Protein AF-A0A4Y2US93-F1 (afdb_monomer_lite)

InterPro domains:
  IPR011263 DNA-directed RNA polymerase, RpoA/D/Rpb3-type [PF01193] (70-112)
  IPR036603 RNA polymerase, RBP11-like subunit [SSF55257] (53-115)
  IPR036643 DNA-directed RNA polymerase, insert domain superfamily [G3DSA:2.170.120.12] (94-136)
  IPR050518 Archaeal Rpo3/Eukaryotic RPB3 RNA Polymerase Subunit [PTHR11800] (19-131)

Structure (mmCIF, N/CA/C/O backbone):
data_AF-A0A4Y2US93-F1
#
_entry.id   AF-A0A4Y2US93-F1
#
loop_
_atom_site.group_PDB
_atom_site.id
_atom_site.type_symbol
_atom_site.label_atom_id
_atom_site.label_alt_id
_atom_site.label_comp_id
_atom_site.label_asym_id
_atom_site.label_entity_id
_atom_site.label_seq_id
_atom_site.pdbx_PDB_ins_code
_atom_site.Cartn_x
_atom_site.Cartn_y
_atom_site.Cartn_z
_atom_site.occupancy
_atom_site.B_iso_or_equiv
_atom_site.auth_seq_id
_atom_site.auth_comp_id
_atom_site.auth_asym_id
_atom_site.auth_atom_id
_atom_site.pdbx_PDB_model_num
ATOM 1 N N . MET A 1 1 ? -66.940 -30.775 -19.674 1.00 35.47 1 MET A N 1
ATOM 2 C CA . MET A 1 1 ? -66.441 -31.544 -20.831 1.00 35.47 1 MET A CA 1
ATOM 3 C C . MET A 1 1 ? -65.816 -30.546 -21.799 1.00 35.47 1 MET A C 1
ATOM 5 O O . MET A 1 1 ? -66.506 -29.620 -22.179 1.00 35.47 1 MET A O 1
ATOM 9 N N . HIS A 1 2 ? -64.525 -30.719 -22.092 1.00 33.06 2 HIS A N 1
ATOM 10 C CA . HIS A 1 2 ? -63.789 -30.225 -23.272 1.00 33.06 2 HIS A CA 1
ATOM 11 C C . HIS A 1 2 ? -63.675 -28.709 -23.599 1.00 33.06 2 HIS A C 1
ATOM 13 O O . HIS A 1 2 ? -64.594 -28.082 -24.104 1.00 33.06 2 HIS A O 1
ATOM 19 N N . VAL A 1 3 ? -62.472 -28.183 -23.312 1.00 42.59 3 VAL A N 1
ATOM 20 C CA . VAL A 1 3 ? -61.501 -27.411 -24.137 1.00 42.59 3 VAL A CA 1
ATOM 21 C C . VAL A 1 3 ? -61.939 -26.942 -25.548 1.00 42.59 3 VAL A C 1
ATOM 23 O O . VAL A 1 3 ? -62.366 -27.774 -26.341 1.00 42.59 3 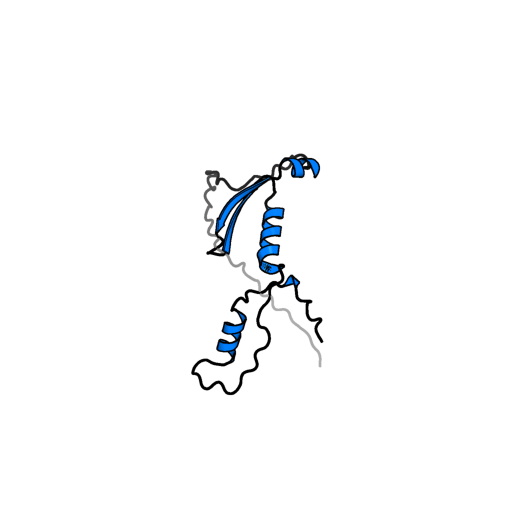VAL A O 1
ATOM 26 N N . GLN A 1 4 ? -61.699 -25.666 -25.909 1.00 34.44 4 GLN A N 1
ATOM 27 C CA . GLN A 1 4 ? -60.649 -25.216 -26.866 1.00 34.44 4 GLN A CA 1
ATOM 28 C C . GLN A 1 4 ? -60.758 -23.742 -27.293 1.00 34.44 4 GLN A C 1
ATOM 30 O O . GLN A 1 4 ? -61.833 -23.160 -27.411 1.00 34.44 4 GLN A O 1
ATOM 35 N N . ASP A 1 5 ? -59.568 -23.176 -27.484 1.00 46.91 5 ASP A N 1
ATOM 36 C CA . ASP A 1 5 ? -59.206 -21.787 -27.731 1.00 46.91 5 ASP A CA 1
ATOM 37 C C . ASP A 1 5 ? -59.745 -21.209 -29.048 1.00 46.91 5 ASP A C 1
ATOM 39 O O . ASP A 1 5 ? -59.658 -21.831 -30.105 1.00 46.91 5 ASP A O 1
ATOM 43 N N . SER A 1 6 ? -60.192 -19.949 -29.015 1.00 40.44 6 SER A N 1
ATOM 44 C CA . SER A 1 6 ? -60.440 -19.156 -30.223 1.00 40.44 6 SER A CA 1
ATOM 45 C C . SER A 1 6 ? -59.702 -17.817 -30.162 1.00 40.44 6 SER A C 1
ATOM 47 O O . SER A 1 6 ? -60.104 -16.865 -29.491 1.00 40.44 6 SER A O 1
ATOM 49 N N . ASN A 1 7 ? -58.601 -17.801 -30.903 1.00 46.84 7 ASN A N 1
ATOM 50 C CA . ASN A 1 7 ? -57.769 -16.690 -31.342 1.00 46.84 7 ASN A CA 1
ATOM 51 C C . ASN A 1 7 ? -58.570 -15.414 -31.698 1.00 46.84 7 ASN A C 1
ATOM 53 O O . ASN A 1 7 ? -59.392 -15.426 -32.615 1.00 46.84 7 ASN A O 1
ATOM 57 N N . LYS A 1 8 ? -58.297 -14.291 -31.014 1.00 50.56 8 LYS A N 1
ATOM 58 C CA . LYS A 1 8 ? -58.805 -12.958 -31.383 1.00 50.56 8 LYS A CA 1
ATOM 59 C C . LYS A 1 8 ? -57.639 -12.054 -31.777 1.00 50.56 8 LYS A C 1
ATOM 61 O O . LYS A 1 8 ? -56.966 -11.478 -30.924 1.00 50.56 8 LYS A O 1
ATOM 66 N N . ASN A 1 9 ? -57.455 -11.935 -33.092 1.00 46.06 9 ASN A N 1
ATOM 67 C CA . ASN A 1 9 ? -56.608 -10.966 -33.783 1.00 46.06 9 ASN A CA 1
ATOM 68 C C . ASN A 1 9 ? -56.605 -9.596 -33.087 1.00 46.06 9 ASN A C 1
ATOM 70 O O . ASN A 1 9 ? -57.616 -8.891 -33.068 1.00 46.06 9 ASN A O 1
ATOM 74 N N . ARG A 1 10 ? -55.440 -9.192 -32.579 1.00 38.53 10 ARG A N 1
ATOM 75 C CA . ARG A 1 10 ? -55.112 -7.789 -32.321 1.00 38.53 10 ARG A CA 1
ATOM 76 C C . ARG A 1 10 ? -54.039 -7.390 -33.320 1.00 38.53 10 ARG A C 1
ATOM 78 O O . ARG A 1 10 ? -52.866 -7.704 -33.152 1.00 38.53 10 ARG A O 1
ATOM 85 N N . THR A 1 11 ? -54.472 -6.726 -34.382 1.00 45.34 11 THR A N 1
ATOM 86 C CA . THR A 1 11 ? -53.613 -6.030 -35.336 1.00 45.34 11 THR A CA 1
ATOM 87 C C . THR A 1 11 ? -52.861 -4.927 -34.595 1.00 45.34 11 THR A C 1
ATOM 89 O O . THR A 1 11 ? -53.445 -3.915 -34.210 1.00 45.34 11 THR A O 1
ATOM 92 N N . ALA A 1 12 ? -51.572 -5.141 -34.338 1.00 42.38 12 ALA A N 1
ATOM 93 C CA . ALA A 1 12 ? -50.705 -4.112 -33.790 1.00 42.38 12 ALA A CA 1
ATOM 94 C C . ALA A 1 12 ? -50.473 -3.042 -34.867 1.00 42.38 12 ALA A C 1
ATOM 96 O O . ALA A 1 12 ? -49.803 -3.292 -35.866 1.00 42.38 12 ALA A O 1
ATOM 97 N N . HIS A 1 13 ? -51.038 -1.850 -34.674 1.00 40.09 13 HIS A N 1
ATOM 98 C CA . HIS A 1 13 ? -50.625 -0.679 -35.440 1.00 40.09 13 HIS A CA 1
ATOM 99 C C . HIS A 1 13 ? -49.161 -0.360 -35.093 1.00 40.09 13 HIS A C 1
ATOM 101 O O . HIS A 1 13 ? -48.815 -0.348 -33.905 1.00 40.09 13 HIS A O 1
ATOM 107 N N . PRO A 1 14 ? -48.285 -0.120 -36.083 1.00 37.75 14 PRO A N 1
ATOM 108 C CA . PRO A 1 14 ? -46.896 0.213 -35.808 1.00 37.75 14 PRO A CA 1
ATOM 109 C C . PRO A 1 14 ? -46.840 1.548 -35.061 1.00 37.75 14 PRO A C 1
ATOM 111 O O . PRO A 1 14 ? -47.362 2.561 -35.528 1.00 37.75 14 PRO A O 1
ATOM 114 N N . LYS A 1 15 ? -46.212 1.551 -33.881 1.00 44.62 15 LYS A N 1
ATOM 115 C CA . LYS A 1 15 ? -45.902 2.784 -33.154 1.00 44.62 15 LYS A CA 1
ATOM 116 C C . LYS A 1 15 ? -44.927 3.594 -34.010 1.00 44.62 15 LYS A C 1
ATOM 118 O O . LYS A 1 15 ? -43.795 3.166 -34.219 1.00 44.62 15 LYS A O 1
ATOM 123 N N . GLN A 1 16 ? -45.369 4.741 -34.518 1.00 37.94 16 GLN A N 1
ATOM 124 C CA . GLN A 1 16 ? -44.485 5.705 -35.164 1.00 37.94 16 GLN A CA 1
ATOM 125 C C . GLN A 1 16 ? -43.604 6.337 -34.084 1.00 37.94 16 GLN A C 1
ATOM 127 O O . GLN A 1 16 ? -44.066 7.153 -33.291 1.00 37.94 16 GLN A O 1
ATOM 132 N N . TYR A 1 17 ? -42.340 5.927 -34.023 1.00 33.28 17 TYR A N 1
ATOM 133 C CA . TYR A 1 17 ? -41.331 6.643 -33.254 1.00 33.28 17 TYR A CA 1
ATOM 134 C C . TYR A 1 17 ? -40.816 7.792 -34.120 1.00 33.28 17 TYR A C 1
ATOM 136 O O . TYR A 1 17 ? -40.283 7.564 -35.205 1.00 33.28 17 TYR A O 1
ATOM 144 N N . LEU A 1 18 ? -40.998 9.026 -33.652 1.00 33.62 18 LEU A N 1
ATOM 145 C CA . LEU A 1 18 ? -40.371 10.201 -34.245 1.00 33.62 18 LEU A CA 1
ATOM 146 C C . LEU A 1 18 ? -38.858 10.086 -34.011 1.00 33.62 18 LEU A C 1
ATOM 148 O O . LEU A 1 18 ? -38.374 10.309 -32.902 1.00 33.62 18 LEU A O 1
ATOM 152 N N . VAL A 1 19 ? -38.113 9.681 -35.039 1.00 39.31 19 VAL A N 1
ATOM 153 C CA . VAL A 1 19 ? -36.650 9.673 -34.996 1.00 39.31 19 VAL A CA 1
ATOM 154 C C . VAL A 1 19 ? -36.198 11.122 -35.126 1.00 39.31 19 VAL A C 1
ATOM 156 O O . VAL A 1 19 ? -36.176 11.676 -36.220 1.00 39.31 19 VAL A O 1
ATOM 159 N N . MET A 1 20 ? -35.866 11.759 -34.004 1.00 35.78 20 MET A N 1
ATOM 160 C CA . MET A 1 20 ? -35.146 13.029 -34.028 1.00 35.78 20 MET A CA 1
ATOM 161 C C . MET A 1 20 ? -33.733 12.747 -34.538 1.00 35.78 20 MET A C 1
ATOM 163 O O . MET A 1 20 ? -32.846 12.398 -33.757 1.00 35.78 20 MET A O 1
ATOM 167 N N . THR A 1 21 ? -33.525 12.864 -35.850 1.00 39.84 21 THR A N 1
ATOM 168 C CA . THR A 1 21 ? -32.192 12.878 -36.450 1.00 39.84 21 THR A CA 1
ATOM 169 C C . THR A 1 21 ? -31.483 14.143 -35.981 1.00 39.84 21 THR A C 1
ATOM 171 O O . THR A 1 21 ? -31.569 15.195 -36.608 1.00 39.84 21 THR A O 1
ATOM 174 N N . HIS A 1 22 ? -30.796 14.057 -34.847 1.00 41.81 22 HIS A N 1
ATOM 175 C CA . HIS A 1 22 ? -29.699 14.972 -34.595 1.00 41.81 22 HIS A CA 1
ATOM 176 C C . HIS A 1 22 ? -28.585 14.523 -35.530 1.00 41.81 22 HIS A C 1
ATOM 178 O O . HIS A 1 22 ? -27.958 13.489 -35.300 1.00 41.81 22 HIS A O 1
ATOM 184 N N . GLU A 1 23 ? -28.395 15.256 -36.626 1.00 39.97 23 GLU A N 1
ATOM 185 C CA . GLU A 1 23 ? -27.162 15.170 -37.394 1.00 39.97 23 GLU A CA 1
ATOM 186 C C . GLU A 1 23 ? -26.018 15.473 -36.428 1.00 39.97 23 GLU A C 1
ATOM 188 O O . GLU A 1 23 ? -25.808 16.606 -35.994 1.00 39.97 23 GLU A O 1
ATOM 193 N N . ILE A 1 24 ? -25.319 14.420 -36.013 1.00 45.16 24 ILE A N 1
ATOM 194 C CA . ILE A 1 24 ? -24.100 14.560 -35.236 1.00 45.16 24 ILE A CA 1
ATOM 195 C C . ILE A 1 24 ? -23.100 15.177 -36.208 1.00 45.16 24 ILE A C 1
ATOM 197 O O . ILE A 1 24 ? -22.642 14.507 -37.134 1.00 45.16 24 ILE A O 1
ATOM 201 N N . ALA A 1 25 ? -22.803 16.466 -36.025 1.00 45.41 25 ALA A N 1
ATOM 202 C CA . ALA A 1 25 ? -21.765 17.148 -36.781 1.00 45.41 25 ALA A CA 1
ATOM 203 C C . ALA A 1 25 ? -20.492 16.279 -36.775 1.00 45.41 25 ALA A C 1
ATOM 205 O O . ALA A 1 25 ? -20.129 15.755 -35.712 1.00 45.41 25 ALA A O 1
ATOM 206 N N . PRO A 1 26 ? -19.817 16.091 -37.924 1.00 43.94 26 PRO A N 1
ATOM 207 C CA . PRO A 1 26 ? -18.605 15.290 -37.965 1.00 43.94 26 PRO A CA 1
ATOM 208 C C . PRO A 1 26 ? -17.622 15.866 -36.948 1.00 43.94 26 PRO A C 1
ATOM 210 O O . PRO A 1 26 ? -17.287 17.053 -36.997 1.00 43.94 26 PRO A O 1
ATOM 213 N N . ARG A 1 27 ? -17.191 15.034 -35.988 1.00 44.09 27 ARG A N 1
ATOM 214 C CA . ARG A 1 27 ? -16.149 15.427 -35.038 1.00 44.09 27 ARG A CA 1
ATOM 215 C C . ARG A 1 27 ? -14.949 15.875 -35.863 1.00 44.09 27 ARG A C 1
ATOM 217 O O . ARG A 1 27 ? -14.382 15.075 -36.605 1.00 44.09 27 ARG A O 1
ATOM 224 N N . LYS A 1 28 ? -14.565 17.148 -35.741 1.00 45.12 28 LYS A N 1
ATOM 225 C CA . LYS A 1 28 ? -13.267 17.604 -36.233 1.00 45.12 28 LYS A CA 1
ATOM 226 C C . LYS A 1 28 ? -12.210 16.772 -35.510 1.00 45.12 28 LYS A C 1
ATOM 228 O O . LYS A 1 28 ? -12.073 16.873 -34.295 1.00 45.12 28 LYS A O 1
ATOM 233 N N . ILE A 1 29 ? -11.513 15.912 -36.245 1.00 45.41 29 ILE A N 1
ATOM 234 C CA . ILE A 1 29 ? -10.304 15.255 -35.755 1.00 45.41 29 ILE A CA 1
ATOM 235 C C . ILE A 1 29 ? -9.246 16.354 -35.702 1.00 45.41 29 ILE A C 1
ATOM 237 O O . ILE A 1 29 ? -8.736 16.785 -36.733 1.00 45.41 29 ILE A O 1
ATOM 241 N N . GLY A 1 30 ? -8.995 16.870 -34.505 1.00 46.00 30 GLY A N 1
ATOM 242 C CA . GLY A 1 30 ? -8.031 17.936 -34.292 1.00 46.00 30 GLY A CA 1
ATOM 243 C C . GLY A 1 30 ? -7.826 18.207 -32.813 1.00 46.00 30 GLY A C 1
ATOM 244 O O . GLY A 1 30 ? -8.528 19.028 -32.247 1.00 46.00 30 GLY A O 1
ATOM 245 N N . GLU A 1 31 ? -6.917 17.452 -32.204 1.00 40.03 31 GLU A N 1
ATOM 246 C CA . GLU A 1 31 ? -5.719 17.935 -31.499 1.00 40.03 31 GLU A CA 1
ATOM 247 C C . GLU A 1 31 ? -5.036 16.708 -30.885 1.00 40.03 31 GLU A C 1
ATOM 249 O O . GLU A 1 31 ? -5.661 15.918 -30.178 1.00 40.03 31 GLU A O 1
ATOM 254 N N . LYS A 1 32 ? -3.764 16.488 -31.236 1.00 39.34 32 LYS A N 1
ATOM 255 C CA . LYS A 1 32 ? -2.967 15.399 -30.667 1.00 39.34 32 LYS A CA 1
ATOM 256 C C . LYS A 1 32 ? -2.833 15.655 -29.168 1.00 39.34 32 LYS A C 1
ATOM 258 O O . LYS A 1 32 ? -2.111 16.565 -28.780 1.00 39.34 32 LYS A O 1
ATOM 263 N N . GLN A 1 33 ? -3.509 14.851 -28.355 1.00 42.09 33 GLN A N 1
ATOM 264 C CA . GLN A 1 33 ? -3.125 14.679 -26.961 1.00 42.09 33 GLN A CA 1
ATOM 265 C C . GLN A 1 33 ? -1.907 13.755 -26.956 1.00 42.09 33 GLN A C 1
ATOM 267 O O . GLN A 1 33 ? -1.922 12.659 -27.522 1.00 42.09 33 GLN A O 1
ATOM 272 N N . ASP A 1 34 ? -0.832 14.259 -26.380 1.00 44.81 34 ASP A N 1
ATOM 273 C CA . ASP A 1 34 ? 0.491 13.679 -26.184 1.00 44.81 34 ASP A CA 1
ATOM 274 C C . ASP A 1 34 ? 0.475 12.469 -25.230 1.00 44.81 34 ASP A C 1
ATOM 276 O O . ASP A 1 34 ? 1.195 12.421 -24.240 1.00 44.81 34 ASP A O 1
ATOM 280 N N . GLY A 1 35 ? -0.352 11.462 -25.521 1.00 44.66 35 GLY A N 1
ATOM 281 C CA . GLY A 1 35 ? -0.454 10.273 -24.670 1.00 44.66 35 GLY A CA 1
ATOM 282 C C . GLY A 1 35 ? -1.079 9.028 -25.298 1.00 44.66 35 GLY A C 1
ATOM 283 O O . GLY A 1 35 ? -1.048 7.971 -24.673 1.00 44.66 35 GLY A O 1
ATOM 284 N N . SER A 1 36 ? -1.618 9.088 -26.520 1.00 45.44 36 SER A N 1
ATOM 285 C CA . SER A 1 36 ? -2.039 7.879 -27.241 1.00 45.44 36 SER A CA 1
ATOM 286 C C . SER A 1 36 ? -1.006 7.511 -28.300 1.00 45.44 36 SER A C 1
ATOM 288 O O . SER A 1 36 ? -1.063 8.009 -29.426 1.00 45.44 36 SER A O 1
ATOM 290 N N . GLU A 1 37 ? -0.067 6.627 -27.960 1.00 57.09 37 GLU A N 1
ATOM 291 C CA . GLU A 1 37 ? 0.670 5.890 -28.984 1.00 57.09 37 GLU A CA 1
ATOM 292 C C . GLU A 1 37 ? -0.350 5.105 -29.823 1.00 57.09 37 GLU A C 1
ATOM 294 O O . GLU A 1 37 ? -0.950 4.133 -29.360 1.00 57.09 37 GLU A O 1
ATOM 299 N N . GLU A 1 38 ? -0.597 5.557 -31.056 1.00 47.53 38 GLU A N 1
ATOM 300 C CA . GLU A 1 38 ? -1.260 4.737 -32.064 1.00 47.53 38 GLU A CA 1
ATOM 301 C C . GLU A 1 38 ? -0.457 3.440 -32.184 1.00 47.53 38 GLU A C 1
ATOM 303 O O . GLU A 1 38 ? 0.743 3.461 -32.471 1.00 47.53 38 GLU A O 1
ATOM 308 N N . ALA A 1 39 ? -1.105 2.305 -31.910 1.00 43.69 39 ALA A N 1
ATOM 309 C CA . ALA A 1 39 ? -0.479 1.001 -32.027 1.00 43.69 39 ALA A CA 1
ATOM 310 C C . ALA A 1 39 ? -0.037 0.801 -33.483 1.00 43.69 39 ALA A C 1
ATOM 312 O O . ALA A 1 39 ? -0.836 0.462 -34.356 1.00 43.69 39 ALA A O 1
ATOM 313 N N . ASN A 1 40 ? 1.247 1.035 -33.751 1.00 48.81 40 ASN A N 1
ATOM 314 C CA . ASN A 1 40 ? 1.870 0.711 -35.022 1.00 48.81 40 ASN A CA 1
ATOM 315 C C . ASN A 1 40 ? 1.806 -0.811 -35.202 1.00 48.81 40 ASN A C 1
ATOM 317 O O . ASN A 1 40 ? 2.648 -1.547 -34.690 1.00 48.81 40 ASN A O 1
ATOM 321 N N . TYR A 1 41 ? 0.823 -1.281 -35.972 1.00 46.19 41 TYR A N 1
ATOM 322 C CA . TYR A 1 41 ? 0.613 -2.693 -36.328 1.00 46.19 41 TYR A CA 1
ATOM 323 C C . TYR A 1 41 ? 1.740 -3.305 -37.197 1.00 46.19 41 TYR A C 1
ATOM 325 O O . TYR A 1 41 ? 1.604 -4.419 -37.693 1.00 46.19 41 TYR A O 1
ATOM 333 N N . GLY A 1 42 ? 2.863 -2.598 -37.369 1.00 52.84 42 GLY A N 1
ATOM 334 C CA . GLY A 1 42 ? 4.070 -3.053 -38.067 1.00 52.84 42 GLY A CA 1
ATOM 335 C C . GLY A 1 42 ? 5.347 -3.013 -37.219 1.00 52.84 42 GLY A C 1
ATOM 336 O O . GLY A 1 42 ? 6.440 -3.141 -37.769 1.00 52.84 42 GLY A O 1
ATOM 337 N N . ALA A 1 43 ? 5.250 -2.803 -35.901 1.00 62.38 43 ALA A N 1
ATOM 338 C CA . ALA A 1 43 ? 6.424 -2.779 -35.034 1.00 62.38 43 ALA A CA 1
ATOM 339 C C . ALA A 1 43 ? 7.085 -4.169 -34.972 1.00 62.38 43 ALA A C 1
ATOM 341 O O . ALA A 1 43 ? 6.455 -5.163 -34.610 1.00 62.38 43 ALA A O 1
ATOM 342 N N . LYS A 1 44 ? 8.376 -4.228 -35.322 1.00 68.56 44 LYS A N 1
ATOM 343 C CA . LYS A 1 44 ? 9.239 -5.404 -35.146 1.00 68.56 44 LYS A CA 1
ATOM 344 C C . LYS A 1 44 ? 9.06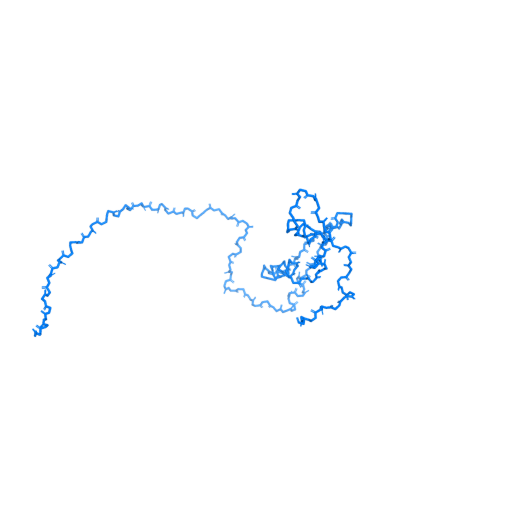9 -5.939 -33.719 1.00 68.56 44 LYS A C 1
ATOM 346 O O . LYS A 1 44 ? 9.182 -5.167 -32.767 1.00 68.56 44 LYS A O 1
ATOM 351 N N . ALA A 1 45 ? 8.816 -7.241 -33.574 1.00 74.12 45 ALA A N 1
ATOM 352 C CA . ALA A 1 45 ? 8.772 -7.884 -32.265 1.00 74.12 45 ALA A CA 1
ATOM 353 C C . ALA A 1 45 ? 10.085 -7.587 -31.522 1.00 74.12 45 ALA A C 1
ATOM 355 O O . ALA A 1 45 ? 11.164 -7.916 -32.020 1.00 74.12 45 ALA A O 1
ATOM 356 N N . LYS A 1 46 ? 9.996 -6.898 -30.379 1.00 77.06 46 LYS A N 1
ATOM 357 C CA . LYS A 1 46 ? 11.163 -6.597 -29.547 1.00 77.06 46 LYS A CA 1
ATOM 358 C C . LYS A 1 46 ? 11.654 -7.887 -28.898 1.00 77.06 46 LYS A C 1
ATOM 360 O O . LYS A 1 46 ? 10.861 -8.614 -28.299 1.00 77.06 46 LYS A O 1
ATOM 365 N N . THR A 1 47 ? 12.950 -8.148 -29.007 1.00 88.19 47 THR A N 1
ATOM 366 C CA . THR A 1 47 ? 13.593 -9.280 -28.331 1.00 88.19 47 THR A CA 1
ATOM 367 C C . THR A 1 47 ? 13.929 -8.901 -26.888 1.00 88.19 47 THR A C 1
ATOM 369 O O . THR A 1 47 ? 13.993 -7.718 -26.541 1.00 88.19 47 THR A O 1
ATOM 372 N N . VAL A 1 48 ? 14.161 -9.891 -26.026 1.00 86.44 48 VAL A N 1
ATOM 373 C CA . VAL A 1 48 ? 14.512 -9.651 -24.615 1.00 86.44 48 VAL A CA 1
ATOM 374 C C . VAL A 1 48 ? 15.846 -8.906 -24.504 1.00 86.44 48 VAL A C 1
ATOM 376 O O . VAL A 1 48 ? 16.008 -8.044 -23.644 1.00 86.44 48 VAL A O 1
ATOM 379 N N . GLU A 1 49 ? 16.781 -9.170 -25.412 1.00 89.75 49 GLU A N 1
ATOM 380 C CA . GLU A 1 49 ? 18.084 -8.506 -25.477 1.00 89.75 49 GLU A CA 1
ATOM 381 C C . GLU A 1 49 ? 17.952 -7.012 -25.786 1.00 89.75 49 GLU A C 1
ATOM 383 O O . GLU A 1 49 ? 18.733 -6.207 -25.279 1.00 89.75 49 GLU A O 1
ATOM 388 N N . ASP A 1 50 ? 16.967 -6.636 -26.603 1.00 87.31 50 ASP A N 1
ATOM 389 C CA . ASP A 1 50 ? 16.690 -5.238 -26.934 1.00 87.31 50 ASP A CA 1
ATOM 390 C C . ASP A 1 50 ? 16.097 -4.518 -25.715 1.00 87.31 50 ASP A C 1
ATOM 392 O O . ASP A 1 50 ? 16.548 -3.430 -25.357 1.00 87.31 50 ASP A O 1
ATOM 396 N N . LEU A 1 51 ? 15.169 -5.175 -25.004 1.00 86.75 51 LEU A N 1
ATOM 397 C CA . LEU A 1 51 ? 14.608 -4.658 -23.753 1.00 86.75 51 LEU A CA 1
ATOM 398 C C . LEU A 1 51 ? 15.698 -4.431 -22.697 1.00 86.75 51 LEU A C 1
ATOM 400 O O . LEU A 1 51 ? 15.731 -3.375 -22.076 1.00 86.75 51 LEU A O 1
ATOM 404 N N . MET A 1 52 ? 16.616 -5.384 -22.520 1.00 88.00 52 MET A N 1
ATOM 405 C CA . MET A 1 52 ? 17.701 -5.271 -21.536 1.00 88.00 52 MET A CA 1
ATOM 406 C C . MET A 1 52 ? 18.676 -4.126 -21.842 1.00 88.00 52 MET A C 1
ATOM 408 O O . MET A 1 52 ? 19.268 -3.567 -20.922 1.00 88.00 52 MET A O 1
ATOM 412 N N . LYS A 1 53 ? 18.850 -3.758 -23.117 1.00 90.62 53 LYS A N 1
ATOM 413 C CA . LYS A 1 53 ? 19.688 -2.613 -23.515 1.00 90.62 53 LYS A CA 1
ATOM 414 C C . LYS A 1 53 ? 18.989 -1.272 -23.299 1.00 90.62 53 LYS A C 1
ATOM 416 O O . LYS A 1 53 ? 19.644 -0.281 -22.975 1.00 90.62 53 LYS A O 1
ATOM 421 N N . GLU A 1 54 ? 17.681 -1.229 -23.531 1.00 89.62 54 GLU A N 1
ATOM 422 C CA . GLU A 1 54 ? 16.874 -0.010 -23.425 1.00 89.62 54 GLU A CA 1
ATOM 423 C C . GLU A 1 54 ? 16.455 0.292 -21.981 1.00 89.62 54 GLU A C 1
ATOM 425 O O . GLU A 1 54 ? 16.314 1.464 -21.625 1.00 89.62 54 GLU A O 1
ATOM 430 N N . PHE A 1 55 ? 16.279 -0.743 -21.155 1.00 93.38 55 PHE A N 1
ATOM 431 C CA . PHE A 1 55 ? 15.763 -0.608 -19.801 1.00 93.38 55 PHE A CA 1
ATOM 432 C C . PHE A 1 55 ? 16.727 0.146 -18.886 1.00 93.38 55 PHE A C 1
ATOM 434 O O . PHE A 1 55 ? 17.862 -0.276 -18.654 1.00 93.38 55 PHE A O 1
ATOM 441 N N . LYS A 1 56 ? 16.257 1.266 -18.335 1.00 94.19 56 LYS A N 1
ATOM 442 C CA . LYS A 1 56 ? 17.009 2.094 -17.387 1.00 94.19 56 LYS A CA 1
ATOM 443 C C . LYS A 1 56 ? 16.087 2.585 -16.284 1.00 94.19 56 LYS A C 1
ATOM 445 O O . LYS A 1 56 ? 14.951 2.970 -16.548 1.00 94.19 56 LYS A O 1
ATOM 450 N N . ILE A 1 57 ? 16.610 2.622 -15.063 1.00 95.69 57 ILE A N 1
ATOM 451 C CA . ILE A 1 57 ? 15.943 3.233 -13.914 1.00 95.69 57 ILE A CA 1
ATOM 452 C C . ILE A 1 57 ? 16.757 4.451 -13.493 1.00 95.69 57 ILE A C 1
ATOM 454 O O . ILE A 1 57 ? 17.974 4.352 -13.321 1.00 95.69 57 ILE A O 1
ATOM 458 N N . LYS A 1 58 ? 16.092 5.592 -13.322 1.00 96.62 58 LYS A N 1
ATOM 459 C CA . LYS A 1 58 ? 16.707 6.814 -12.805 1.00 96.62 58 LYS A CA 1
ATOM 460 C C . LYS A 1 58 ? 15.993 7.223 -11.525 1.00 96.62 58 LYS A C 1
ATOM 462 O O . LYS A 1 58 ? 14.812 7.538 -11.553 1.00 96.62 58 LYS A O 1
ATOM 467 N N . ILE A 1 59 ? 16.716 7.225 -10.412 1.00 96.62 59 ILE A N 1
ATOM 468 C CA . ILE A 1 59 ? 16.188 7.689 -9.128 1.00 96.62 59 ILE A CA 1
ATOM 469 C C . ILE A 1 59 ? 16.187 9.219 -9.146 1.00 96.62 59 ILE A C 1
ATOM 471 O O . ILE A 1 59 ? 17.227 9.831 -9.397 1.00 96.62 59 ILE A O 1
ATOM 475 N N . MET A 1 60 ? 15.024 9.820 -8.909 1.00 96.50 60 MET A N 1
ATOM 476 C CA . MET A 1 60 ? 14.831 11.271 -8.917 1.00 96.50 60 MET A CA 1
ATOM 477 C C . MET A 1 60 ? 14.879 11.843 -7.501 1.00 96.50 60 MET A C 1
ATOM 479 O O . MET A 1 60 ? 15.554 12.845 -7.268 1.00 96.50 60 MET A O 1
ATOM 483 N N . LYS A 1 61 ? 14.219 11.177 -6.547 1.00 96.69 61 LYS A N 1
ATOM 484 C CA . LYS A 1 61 ? 14.190 11.582 -5.139 1.00 96.69 61 LYS A CA 1
ATOM 485 C C . LYS A 1 61 ? 14.044 10.362 -4.232 1.00 96.69 61 LYS A C 1
ATOM 487 O O . LYS A 1 61 ? 13.282 9.448 -4.536 1.00 96.69 61 LYS A O 1
ATOM 492 N N . ILE A 1 62 ? 14.746 10.383 -3.103 1.00 96.56 62 ILE A N 1
ATOM 493 C CA . ILE A 1 62 ? 14.501 9.497 -1.961 1.00 96.56 62 ILE A CA 1
ATOM 494 C C . ILE A 1 62 ? 14.316 10.395 -0.742 1.00 96.56 62 ILE A C 1
ATOM 496 O O . ILE A 1 62 ? 15.160 11.249 -0.473 1.00 96.56 62 ILE A O 1
ATOM 500 N N . ASP A 1 63 ? 13.198 10.226 -0.048 1.00 96.19 63 ASP A N 1
ATOM 501 C CA . ASP A 1 63 ? 12.837 10.965 1.155 1.00 96.19 63 ASP A CA 1
ATOM 502 C C . ASP A 1 63 ? 12.592 9.966 2.291 1.00 96.19 63 ASP A C 1
ATOM 504 O O . ASP A 1 63 ? 11.526 9.360 2.398 1.00 96.19 63 ASP A O 1
ATOM 508 N N . GLU A 1 64 ? 13.618 9.738 3.110 1.00 93.00 64 GLU A N 1
ATOM 509 C CA . GLU A 1 64 ? 13.563 8.744 4.187 1.00 93.00 64 GLU A CA 1
ATOM 510 C C . GLU A 1 64 ? 12.659 9.179 5.347 1.00 93.00 64 GLU A C 1
ATOM 512 O O . GLU A 1 64 ? 12.073 8.327 6.015 1.00 93.00 64 GLU A O 1
A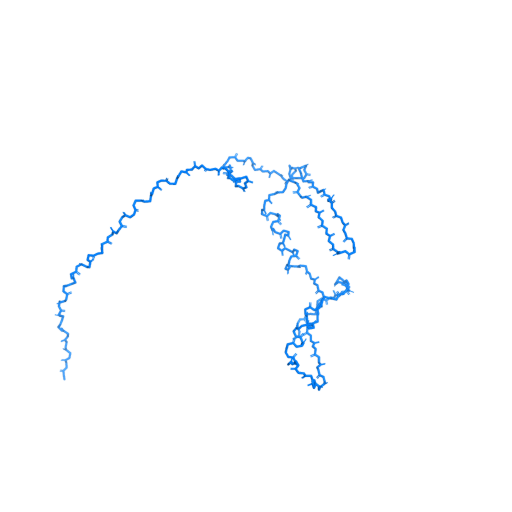TOM 517 N N . GLU A 1 65 ? 12.517 10.488 5.577 1.00 93.44 65 GLU A N 1
ATOM 518 C CA . GLU A 1 65 ? 11.670 11.023 6.648 1.00 93.44 65 GLU A CA 1
ATOM 519 C C . GLU A 1 65 ? 10.187 10.853 6.312 1.00 93.44 65 GLU A C 1
ATOM 521 O O . GLU A 1 65 ? 9.412 10.396 7.156 1.00 93.44 65 GLU A O 1
ATOM 526 N N . ASN A 1 66 ? 9.804 11.157 5.068 1.00 93.69 66 ASN A N 1
ATOM 527 C CA . ASN A 1 66 ? 8.425 11.004 4.597 1.00 93.69 66 ASN A CA 1
ATOM 528 C C . ASN A 1 66 ? 8.111 9.594 4.059 1.00 93.69 66 ASN A C 1
ATOM 530 O O . ASN A 1 66 ? 6.955 9.303 3.770 1.00 93.69 66 ASN A O 1
ATOM 534 N N . MET A 1 67 ? 9.107 8.700 3.988 1.00 93.19 67 MET A N 1
ATOM 535 C CA . MET A 1 67 ? 9.004 7.343 3.423 1.00 93.19 67 MET A CA 1
ATOM 536 C C . MET A 1 67 ? 8.556 7.317 1.949 1.00 93.19 67 MET A C 1
ATOM 538 O O . MET A 1 67 ? 7.845 6.404 1.529 1.00 93.19 67 MET A O 1
ATOM 542 N N . ASP A 1 68 ? 9.026 8.283 1.155 1.00 95.81 68 ASP A N 1
ATOM 543 C CA . ASP A 1 68 ? 8.645 8.466 -0.249 1.00 95.81 68 ASP A CA 1
ATOM 544 C C . ASP A 1 68 ? 9.835 8.284 -1.209 1.00 95.81 68 ASP A C 1
ATOM 546 O O . ASP A 1 68 ? 10.978 8.649 -0.918 1.00 95.81 68 ASP A O 1
ATOM 550 N N . MET A 1 69 ? 9.565 7.744 -2.402 1.00 96.56 69 MET A N 1
ATOM 551 C CA . MET A 1 69 ? 10.558 7.555 -3.464 1.00 96.56 69 MET A CA 1
ATOM 552 C C . MET A 1 69 ? 9.966 7.890 -4.834 1.00 96.56 69 MET A C 1
ATOM 554 O O . MET A 1 69 ? 8.886 7.421 -5.186 1.00 96.56 69 MET A O 1
ATOM 558 N N . GLU A 1 70 ? 10.722 8.638 -5.636 1.00 96.69 70 GLU A N 1
ATOM 559 C CA . GLU A 1 70 ? 10.375 8.993 -7.012 1.00 96.69 70 GLU A CA 1
ATOM 560 C C . GLU A 1 70 ? 11.467 8.502 -7.968 1.00 96.69 70 GLU A C 1
ATOM 562 O O . GLU A 1 70 ? 12.662 8.745 -7.752 1.00 96.69 70 GLU A O 1
ATOM 567 N N . PHE A 1 71 ? 11.069 7.802 -9.031 1.00 96.94 71 PHE A N 1
ATOM 568 C CA . PHE A 1 71 ? 11.985 7.264 -10.032 1.00 96.94 71 PHE A CA 1
ATOM 569 C C . PHE A 1 71 ? 11.325 7.143 -11.408 1.00 96.94 71 PHE A C 1
ATOM 571 O O . PHE A 1 71 ? 10.136 6.846 -11.520 1.00 96.94 71 PHE A O 1
ATOM 578 N N . ASP A 1 72 ? 12.138 7.285 -12.452 1.00 96.12 72 ASP A N 1
ATOM 579 C CA . ASP A 1 72 ? 11.738 7.062 -13.838 1.00 96.12 72 ASP A CA 1
ATOM 580 C C . ASP A 1 72 ? 12.111 5.642 -14.277 1.00 96.12 72 ASP A C 1
ATOM 582 O O . ASP A 1 72 ? 13.251 5.202 -14.089 1.00 96.12 72 ASP A O 1
ATOM 586 N N . MET A 1 73 ? 11.174 4.943 -14.925 1.00 94.62 73 MET A N 1
ATOM 587 C CA . MET A 1 73 ? 11.428 3.686 -15.638 1.00 94.62 73 MET A CA 1
ATOM 588 C C . MET A 1 73 ? 11.387 3.931 -17.145 1.00 94.62 73 MET A C 1
ATOM 590 O O . MET A 1 73 ? 10.323 4.151 -17.720 1.00 94.62 73 MET A O 1
ATOM 594 N N . ILE A 1 74 ? 12.545 3.867 -17.794 1.00 94.06 74 ILE A N 1
ATOM 595 C CA . ILE A 1 74 ? 12.703 4.147 -19.223 1.00 94.06 74 ILE A CA 1
ATOM 596 C C . ILE A 1 74 ? 12.854 2.821 -19.971 1.00 94.06 74 ILE A C 1
ATOM 598 O O . ILE A 1 74 ? 13.569 1.928 -19.520 1.00 94.06 74 ILE A O 1
ATOM 602 N N . GLY A 1 75 ? 12.189 2.695 -21.122 1.00 90.62 75 GLY A N 1
ATOM 603 C CA . GLY A 1 75 ? 12.309 1.526 -22.002 1.00 90.62 75 GLY A CA 1
ATOM 604 C C . GLY A 1 75 ? 11.324 0.387 -21.720 1.00 90.62 75 GLY A C 1
ATOM 605 O O . GLY A 1 75 ? 11.411 -0.649 -22.375 1.00 90.62 75 GLY A O 1
ATOM 606 N N . ILE A 1 76 ? 10.366 0.558 -20.798 1.00 90.81 76 ILE A N 1
ATOM 607 C CA . ILE A 1 76 ? 9.295 -0.426 -20.557 1.00 90.81 76 ILE A CA 1
ATOM 608 C C . ILE A 1 76 ? 7.980 -0.021 -21.213 1.00 90.81 76 ILE A C 1
ATOM 610 O O . ILE A 1 76 ? 7.633 1.154 -21.282 1.00 90.81 76 ILE A O 1
ATOM 614 N N . GLY A 1 77 ? 7.215 -1.020 -21.652 1.00 89.50 77 GLY A N 1
ATOM 615 C CA . GLY A 1 77 ? 5.858 -0.805 -22.141 1.00 89.50 77 GLY A CA 1
ATOM 616 C C . GLY A 1 77 ? 4.854 -0.565 -20.999 1.00 89.50 77 GLY A C 1
ATOM 617 O O . GLY A 1 77 ? 5.026 -1.122 -19.905 1.00 89.50 77 GLY A O 1
ATOM 618 N N . PRO A 1 78 ? 3.747 0.158 -21.261 1.00 91.31 78 PRO A N 1
ATOM 619 C CA . PRO A 1 78 ? 2.685 0.399 -20.279 1.00 91.31 78 PRO A CA 1
ATOM 620 C C . PRO A 1 78 ? 2.136 -0.854 -19.563 1.00 91.31 78 PRO A C 1
ATOM 622 O O . PRO A 1 78 ? 1.868 -0.770 -18.360 1.00 91.31 78 PRO A O 1
ATOM 625 N N . PRO A 1 79 ? 1.996 -2.035 -20.212 1.00 93.38 79 PRO A N 1
ATOM 626 C CA . PRO A 1 79 ? 1.498 -3.235 -19.535 1.00 93.38 79 PRO A CA 1
ATOM 627 C C . PRO A 1 79 ? 2.377 -3.691 -18.364 1.00 93.38 79 PRO A C 1
ATOM 629 O O . PRO A 1 79 ? 1.852 -4.059 -17.314 1.00 93.38 79 PRO A O 1
ATOM 632 N N . ILE A 1 80 ? 3.705 -3.631 -18.521 1.00 92.38 80 ILE A N 1
ATOM 633 C CA . ILE A 1 80 ? 4.667 -4.043 -17.487 1.00 92.38 80 ILE A CA 1
ATOM 634 C C . ILE A 1 80 ? 4.659 -3.031 -16.337 1.00 92.38 80 ILE A C 1
ATOM 636 O O . ILE A 1 80 ? 4.577 -3.426 -15.175 1.00 92.38 80 ILE A O 1
ATOM 640 N N . ALA A 1 81 ? 4.655 -1.732 -16.650 1.00 94.56 81 ALA A N 1
ATOM 641 C CA . ALA A 1 81 ? 4.565 -0.675 -15.642 1.00 94.56 81 ALA A CA 1
ATOM 642 C C . ALA A 1 81 ? 3.297 -0.818 -14.779 1.00 94.56 81 ALA A C 1
ATOM 644 O O . ALA A 1 81 ? 3.349 -0.770 -13.549 1.00 94.56 81 ALA A O 1
ATOM 645 N N . ASN A 1 82 ? 2.147 -1.070 -15.413 1.00 95.38 82 ASN A N 1
ATOM 646 C CA . ASN A 1 82 ? 0.889 -1.275 -14.700 1.00 95.38 82 ASN A CA 1
ATOM 647 C C . ASN A 1 82 ? 0.870 -2.589 -13.900 1.00 95.38 82 ASN A C 1
ATOM 649 O O . ASN A 1 82 ? 0.247 -2.642 -12.839 1.00 95.38 82 ASN A O 1
ATOM 653 N N . ALA A 1 83 ? 1.549 -3.640 -14.373 1.00 97.12 83 ALA A N 1
ATOM 654 C CA . ALA A 1 83 ? 1.714 -4.871 -13.606 1.00 97.12 83 ALA A CA 1
ATOM 655 C C . ALA A 1 83 ? 2.489 -4.614 -12.305 1.00 97.12 83 ALA A C 1
ATOM 657 O O . ALA A 1 83 ? 2.008 -4.995 -11.241 1.00 97.12 83 ALA A O 1
ATOM 658 N N . ILE A 1 84 ? 3.610 -3.885 -12.368 1.00 96.38 84 ILE A N 1
ATOM 659 C CA . ILE A 1 84 ? 4.379 -3.482 -11.178 1.00 96.38 84 ILE A CA 1
ATOM 660 C C . ILE A 1 84 ? 3.495 -2.669 -10.226 1.00 96.38 84 ILE A C 1
ATOM 662 O O . ILE A 1 84 ? 3.394 -3.016 -9.053 1.00 96.38 84 ILE A O 1
ATOM 666 N N . ARG A 1 85 ? 2.770 -1.657 -10.726 1.00 96.81 85 ARG A N 1
ATOM 667 C CA . ARG A 1 85 ? 1.835 -0.858 -9.911 1.00 96.81 85 ARG A CA 1
ATOM 668 C C . ARG A 1 85 ? 0.817 -1.731 -9.169 1.00 96.81 85 ARG A C 1
ATOM 670 O O . ARG A 1 85 ? 0.542 -1.492 -8.000 1.00 96.81 85 ARG A O 1
ATOM 677 N N . ARG A 1 86 ? 0.244 -2.737 -9.835 1.00 97.75 86 ARG A N 1
ATOM 678 C CA . ARG A 1 86 ? -0.724 -3.656 -9.212 1.00 97.75 86 ARG A CA 1
ATOM 679 C C . ARG A 1 86 ? -0.078 -4.538 -8.146 1.00 97.75 86 ARG A C 1
ATOM 681 O O . ARG A 1 86 ? -0.671 -4.697 -7.086 1.00 97.75 86 ARG A O 1
ATOM 688 N N . ILE A 1 87 ? 1.122 -5.057 -8.410 1.00 98.06 87 ILE A N 1
ATOM 689 C CA . ILE A 1 87 ? 1.879 -5.865 -7.443 1.00 98.06 87 ILE A CA 1
ATOM 690 C C . ILE A 1 87 ? 2.162 -5.041 -6.184 1.00 98.06 87 ILE A C 1
ATOM 692 O O . ILE A 1 87 ? 1.861 -5.500 -5.086 1.00 98.06 87 ILE A O 1
ATOM 696 N N . LEU A 1 88 ? 2.657 -3.808 -6.345 1.00 97.06 88 LEU A N 1
ATOM 697 C CA . LEU A 1 88 ? 2.953 -2.909 -5.225 1.00 97.06 88 LEU A CA 1
ATOM 698 C C . LEU A 1 88 ? 1.720 -2.613 -4.357 1.00 97.06 88 LEU A C 1
ATOM 700 O O . LEU A 1 88 ? 1.847 -2.494 -3.145 1.00 97.06 88 LEU A O 1
ATOM 704 N N . LEU A 1 89 ? 0.538 -2.493 -4.969 1.00 95.88 89 LEU A N 1
ATOM 705 C CA . LEU A 1 89 ? -0.693 -2.139 -4.259 1.00 95.88 89 LEU A CA 1
ATOM 706 C C . LEU A 1 89 ? -1.388 -3.321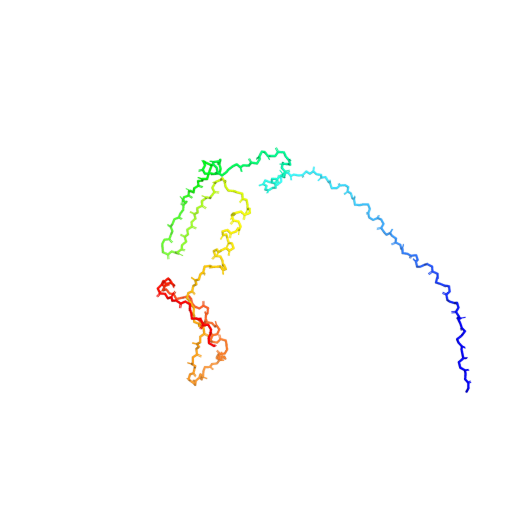 -3.577 1.00 95.88 89 LEU A C 1
ATOM 708 O O . LEU A 1 89 ? -2.082 -3.104 -2.589 1.00 95.88 89 LEU A O 1
ATOM 712 N N . ALA A 1 90 ? -1.278 -4.531 -4.127 1.00 96.00 90 ALA A N 1
ATOM 713 C CA . ALA A 1 90 ? -2.158 -5.635 -3.734 1.00 96.00 90 ALA A CA 1
ATOM 714 C C . ALA A 1 90 ? -1.441 -6.940 -3.374 1.00 96.00 90 ALA A C 1
ATOM 716 O O . ALA A 1 90 ? -2.009 -7.747 -2.647 1.00 96.00 90 ALA A O 1
ATOM 717 N N . GLU A 1 91 ? -0.223 -7.166 -3.867 1.00 95.12 91 GLU A N 1
ATOM 718 C CA . GLU A 1 91 ? 0.439 -8.476 -3.767 1.00 95.12 91 GLU A CA 1
ATOM 719 C C . GLU A 1 91 ? 1.626 -8.471 -2.796 1.00 95.12 91 GLU A C 1
ATOM 721 O O . GLU A 1 91 ? 2.140 -9.531 -2.440 1.00 95.12 91 GLU A O 1
ATOM 726 N N . ILE A 1 92 ? 2.090 -7.294 -2.360 1.00 94.94 92 ILE A N 1
ATOM 727 C CA . ILE A 1 92 ? 3.149 -7.212 -1.353 1.00 94.94 92 ILE A CA 1
ATOM 728 C C . ILE A 1 92 ? 2.560 -7.550 0.024 1.00 94.94 92 ILE A C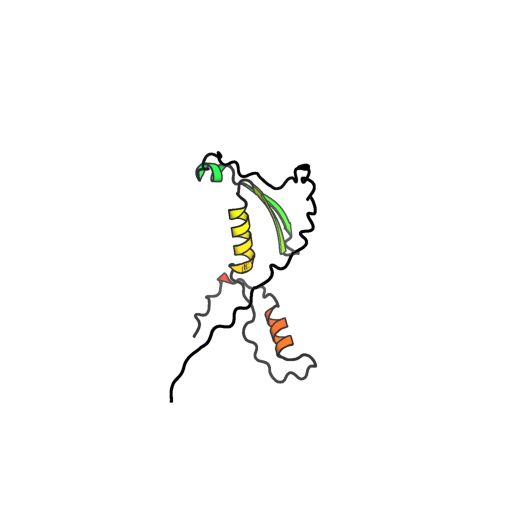 1
ATOM 730 O O . ILE A 1 92 ? 1.686 -6.824 0.505 1.00 94.94 92 ILE A O 1
ATOM 734 N N . PRO A 1 93 ? 3.045 -8.614 0.695 1.00 93.38 93 PRO A N 1
ATOM 735 C CA . PRO A 1 93 ? 2.567 -8.968 2.022 1.00 93.38 93 PRO A CA 1
ATOM 736 C C . PRO A 1 93 ? 3.002 -7.912 3.043 1.00 93.38 93 PRO A C 1
ATOM 738 O O . PRO A 1 93 ? 4.174 -7.538 3.111 1.00 93.38 93 PRO A O 1
ATOM 741 N N . THR A 1 94 ? 2.058 -7.461 3.865 1.00 92.81 94 THR A N 1
ATOM 742 C CA . THR A 1 94 ? 2.287 -6.511 4.962 1.00 92.81 94 THR A CA 1
ATOM 743 C C . THR A 1 94 ? 1.705 -7.053 6.266 1.00 92.81 94 THR A C 1
ATOM 745 O O . THR A 1 94 ? 0.872 -7.959 6.260 1.00 92.81 94 THR A O 1
ATOM 748 N N . MET A 1 95 ? 2.172 -6.527 7.401 1.00 93.62 95 MET A N 1
ATOM 749 C CA . MET A 1 95 ? 1.660 -6.905 8.718 1.00 93.62 95 MET A CA 1
ATOM 750 C C . MET A 1 95 ? 0.580 -5.926 9.172 1.00 93.62 95 MET A C 1
ATOM 752 O O . MET A 1 95 ? 0.805 -4.716 9.199 1.00 93.62 95 MET A O 1
ATOM 756 N N . ALA A 1 96 ? -0.564 -6.466 9.587 1.00 93.12 96 ALA A N 1
ATOM 757 C CA . ALA A 1 96 ? -1.695 -5.710 10.113 1.00 93.12 96 ALA A CA 1
ATOM 758 C C . ALA A 1 96 ? -2.347 -6.450 11.292 1.00 93.12 96 ALA A C 1
ATOM 760 O O . ALA A 1 96 ? -2.099 -7.638 11.522 1.00 93.12 96 ALA A O 1
ATOM 761 N N . ILE A 1 97 ? -3.174 -5.734 12.054 1.00 94.50 97 ILE A N 1
ATOM 762 C CA . ILE A 1 97 ? -3.922 -6.290 13.185 1.00 94.50 97 ILE A CA 1
ATOM 763 C C . ILE A 1 97 ? -5.215 -6.918 12.654 1.00 94.50 97 ILE A C 1
ATOM 765 O O . ILE A 1 97 ? -6.076 -6.207 12.152 1.00 94.50 97 ILE A O 1
ATOM 769 N N . ASP A 1 98 ? -5.354 -8.237 12.798 1.00 91.44 98 ASP A N 1
ATOM 770 C CA . ASP A 1 98 ? -6.541 -8.988 12.351 1.00 91.44 98 ASP A CA 1
ATOM 771 C C . ASP A 1 98 ? -7.540 -9.249 13.494 1.00 91.44 98 ASP A C 1
ATOM 773 O O . ASP A 1 98 ? -8.734 -8.985 13.380 1.00 91.44 98 ASP A O 1
ATOM 777 N N . LYS A 1 99 ? -7.055 -9.728 14.649 1.00 92.00 99 LYS A N 1
ATOM 778 C CA . LYS A 1 99 ? -7.904 -10.116 15.788 1.00 92.00 99 LYS A CA 1
ATOM 779 C C . LYS A 1 99 ? -7.650 -9.227 16.993 1.00 92.00 99 LYS A C 1
ATOM 781 O O . LYS A 1 99 ? -6.524 -9.149 17.480 1.00 92.00 99 LYS A O 1
ATOM 786 N N . ILE A 1 100 ? -8.713 -8.607 17.500 1.00 93.56 100 ILE A N 1
ATOM 787 C CA . ILE A 1 100 ? -8.675 -7.733 18.675 1.00 93.56 100 ILE A CA 1
ATOM 788 C C . ILE A 1 100 ? -9.664 -8.269 19.709 1.00 93.56 100 ILE A C 1
ATOM 790 O O . ILE A 1 100 ? -10.840 -8.468 19.418 1.00 93.56 100 ILE A O 1
ATOM 794 N N . HIS A 1 101 ? -9.181 -8.496 20.928 1.00 93.62 101 HIS A N 1
ATOM 795 C CA . HIS A 1 101 ? -10.011 -8.881 22.065 1.00 93.62 101 HIS A CA 1
ATOM 796 C C . HIS A 1 101 ? -10.246 -7.654 22.947 1.00 93.62 101 HIS A C 1
ATOM 798 O O . HIS A 1 101 ? -9.295 -7.112 23.510 1.00 93.62 101 HIS A O 1
ATOM 804 N N . LEU A 1 102 ? -11.501 -7.206 23.045 1.00 92.62 102 LEU A N 1
ATOM 805 C CA . LEU A 1 102 ? -11.887 -6.059 23.865 1.00 92.62 102 LEU A CA 1
ATOM 806 C C . LEU A 1 102 ? -12.432 -6.534 25.208 1.00 92.62 102 LEU A C 1
ATOM 808 O O . LEU A 1 102 ? -13.232 -7.464 25.278 1.00 92.62 102 LEU A O 1
ATOM 812 N N . TYR A 1 103 ? -12.029 -5.840 26.267 1.00 93.94 103 TYR A N 1
ATOM 813 C CA . TYR A 1 103 ? -12.546 -6.051 27.611 1.00 93.94 103 TYR A CA 1
ATOM 814 C C . TYR A 1 103 ? -13.263 -4.782 28.058 1.00 93.94 103 TYR A C 1
ATOM 816 O O . TYR A 1 103 ? -12.616 -3.793 28.387 1.00 93.94 103 TYR A O 1
ATOM 824 N N . ASN A 1 104 ? -14.597 -4.833 28.068 1.00 92.62 104 ASN A N 1
ATOM 825 C CA . ASN A 1 104 ? -15.473 -3.786 28.596 1.00 92.62 104 ASN A CA 1
ATOM 826 C C . ASN A 1 104 ? -15.196 -2.377 28.025 1.00 92.62 104 ASN A C 1
ATOM 828 O O . ASN A 1 104 ? -14.711 -1.491 28.730 1.00 92.62 104 ASN A O 1
ATOM 832 N N . ASN A 1 105 ? -15.521 -2.153 26.749 1.00 93.56 105 ASN A N 1
ATOM 833 C CA . ASN A 1 105 ? -15.480 -0.813 26.169 1.00 93.56 105 ASN A CA 1
ATOM 834 C C . ASN A 1 105 ? -16.638 0.045 26.711 1.00 93.56 105 ASN A C 1
ATOM 836 O O . ASN A 1 105 ? -17.792 -0.155 26.348 1.00 93.56 105 ASN A O 1
ATOM 840 N N . THR A 1 106 ? -16.327 1.022 27.566 1.00 94.31 106 THR A N 1
ATOM 841 C CA . THR A 1 106 ? -17.303 1.997 28.094 1.00 94.31 106 THR A CA 1
ATOM 842 C C . THR A 1 106 ? -17.257 3.341 27.361 1.00 94.31 106 THR A C 1
ATOM 844 O O . THR A 1 106 ? -17.793 4.334 27.854 1.00 94.31 106 THR A O 1
ATOM 847 N N . THR A 1 107 ? -16.545 3.421 26.233 1.00 94.50 107 THR A N 1
ATOM 848 C CA . THR A 1 107 ? -16.454 4.652 25.439 1.00 94.50 107 THR A CA 1
ATOM 849 C C . THR A 1 107 ? -17.703 4.852 24.579 1.00 94.50 107 THR A C 1
ATOM 851 O O . THR A 1 107 ? -18.536 3.966 24.430 1.00 94.50 107 THR A O 1
ATOM 854 N N . VAL A 1 108 ? -17.830 6.042 23.988 1.00 96.06 108 VAL A N 1
ATOM 855 C CA . VAL A 1 108 ? -18.943 6.377 23.082 1.00 96.06 108 VAL A CA 1
ATOM 856 C C . VAL A 1 108 ? -18.782 5.712 21.705 1.00 96.06 108 VAL A C 1
ATOM 858 O O . VAL A 1 108 ? -19.745 5.613 20.950 1.00 96.06 108 VAL A O 1
ATOM 861 N N . ILE A 1 109 ? -17.570 5.266 21.353 1.00 95.81 109 ILE A N 1
ATOM 862 C CA . ILE A 1 109 ? -17.286 4.678 20.041 1.00 95.81 109 ILE A CA 1
ATOM 863 C C . ILE A 1 109 ? -17.670 3.193 20.071 1.00 95.81 109 ILE A C 1
ATOM 865 O O . ILE A 1 109 ? -17.145 2.468 20.918 1.00 95.81 109 ILE A O 1
ATOM 869 N N . PRO A 1 110 ? -18.511 2.720 19.131 1.00 95.62 110 PRO A N 1
ATOM 870 C CA . PRO A 1 110 ? -18.833 1.302 19.020 1.00 95.62 110 PRO A CA 1
ATOM 871 C C . PRO A 1 110 ? -17.591 0.443 18.755 1.00 95.62 110 PRO A C 1
ATOM 873 O O . PRO A 1 110 ? -16.707 0.838 17.989 1.00 95.62 110 PRO A O 1
ATOM 876 N N . ASP A 1 111 ? -17.559 -0.757 19.332 1.00 95.44 111 ASP A N 1
ATOM 877 C CA . ASP A 1 111 ? -16.434 -1.699 19.249 1.00 95.44 111 ASP A CA 1
ATOM 878 C C . ASP A 1 111 ? -16.019 -1.996 17.804 1.00 95.44 111 ASP A C 1
ATOM 880 O O . ASP A 1 111 ? -14.832 -2.004 17.485 1.00 95.44 111 ASP A O 1
ATOM 884 N N . GLU A 1 112 ? -16.987 -2.173 16.904 1.00 94.12 112 GLU A N 1
ATOM 885 C CA . GLU A 1 112 ? -16.759 -2.432 15.476 1.00 94.12 112 GLU A CA 1
ATOM 886 C C . GLU A 1 112 ? -16.004 -1.282 14.798 1.00 94.12 112 GLU A C 1
ATOM 888 O O . GLU A 1 112 ? -15.074 -1.494 14.023 1.00 94.12 112 GLU A O 1
ATOM 893 N N . VAL A 1 113 ? -16.353 -0.039 15.140 1.00 95.50 113 VAL A N 1
ATOM 894 C CA . VAL A 1 113 ? -15.696 1.150 14.587 1.00 95.50 113 VAL A CA 1
ATOM 895 C C . VAL A 1 113 ? -14.290 1.290 15.163 1.00 95.50 113 VAL A C 1
ATOM 897 O O . VAL A 1 113 ? -13.346 1.587 14.429 1.00 95.50 113 VAL A O 1
ATOM 900 N N . LEU A 1 114 ? -14.130 1.075 16.471 1.00 95.12 114 LEU A N 1
ATOM 901 C CA . LEU A 1 114 ? -12.828 1.148 17.131 1.00 95.12 114 LEU A CA 1
ATOM 902 C C . LEU A 1 114 ? -11.862 0.092 16.578 1.00 95.12 114 LEU A C 1
ATOM 904 O O . LEU A 1 114 ? -10.741 0.422 16.191 1.00 95.12 114 LEU A O 1
ATOM 908 N N . THR A 1 115 ? -12.307 -1.159 16.505 1.00 95.69 115 THR A N 1
ATOM 909 C CA . THR A 1 115 ? -11.509 -2.289 16.012 1.00 95.69 115 THR A CA 1
ATOM 910 C C . THR A 1 115 ? -11.127 -2.120 14.549 1.00 95.69 115 THR A C 1
ATOM 912 O O . THR A 1 115 ? -9.952 -2.266 14.218 1.00 95.69 115 THR A O 1
ATOM 915 N N . HIS A 1 116 ? -12.064 -1.702 13.692 1.00 94.88 116 HIS A N 1
ATOM 916 C CA . HIS A 1 116 ? -11.777 -1.422 12.286 1.00 94.88 116 HIS A CA 1
ATOM 917 C C . HIS A 1 116 ? -10.724 -0.318 12.128 1.00 94.88 116 HIS A C 1
ATOM 919 O O . HIS A 1 116 ? -9.803 -0.442 11.325 1.00 94.88 116 HIS A O 1
ATOM 925 N N . ARG A 1 117 ? -10.807 0.757 12.925 1.00 95.69 117 ARG A N 1
ATOM 926 C CA . ARG A 1 117 ? -9.796 1.826 12.901 1.00 95.69 117 ARG A CA 1
ATOM 927 C C . ARG A 1 117 ? -8.422 1.332 13.339 1.00 95.69 117 ARG A C 1
ATOM 929 O O . ARG A 1 117 ? -7.439 1.712 12.714 1.00 95.69 117 ARG A O 1
ATOM 936 N N . ILE A 1 118 ? -8.357 0.504 14.381 1.00 95.50 118 ILE A N 1
ATOM 937 C CA . ILE A 1 118 ? -7.099 -0.092 14.854 1.00 95.50 118 ILE A CA 1
ATOM 938 C C . ILE A 1 118 ? -6.507 -1.024 13.788 1.00 95.50 118 ILE A C 1
ATOM 940 O O . ILE A 1 118 ? -5.302 -0.981 13.559 1.00 95.50 118 ILE A O 1
ATOM 944 N N . GLY A 1 119 ? -7.340 -1.806 13.095 1.00 94.81 119 GLY A N 1
ATOM 945 C CA . GLY A 1 119 ? -6.908 -2.703 12.018 1.00 94.81 119 GLY A CA 1
ATOM 946 C C . GLY A 1 119 ? -6.224 -1.992 10.844 1.00 94.81 119 GLY A C 1
ATOM 947 O O . GLY A 1 119 ? -5.370 -2.581 10.189 1.00 94.81 119 GLY A O 1
ATOM 948 N N . LEU A 1 120 ? -6.547 -0.715 10.612 1.00 95.25 120 LEU A N 1
ATOM 949 C CA . LEU A 1 120 ? -5.956 0.105 9.547 1.00 95.25 120 LEU A CA 1
ATOM 950 C C . LEU A 1 120 ? -4.654 0.815 9.947 1.00 95.25 120 LEU A C 1
ATOM 952 O O . LEU A 1 120 ? -4.043 1.478 9.108 1.00 95.25 120 LEU A O 1
ATOM 956 N N . VAL A 1 121 ? -4.225 0.725 11.209 1.00 95.69 121 VAL A N 1
ATOM 957 C CA . VAL A 1 121 ? -2.977 1.358 11.651 1.00 95.69 121 VAL A CA 1
ATOM 958 C C . VAL A 1 121 ? -1.783 0.524 11.166 1.00 95.69 121 VAL A C 1
ATOM 960 O O . VAL A 1 121 ? -1.683 -0.650 11.527 1.00 95.69 121 VAL A O 1
ATOM 963 N N . PRO A 1 122 ? -0.848 1.101 10.387 1.00 93.44 122 PRO A N 1
ATOM 964 C CA . PRO A 1 122 ? 0.315 0.368 9.901 1.00 93.44 122 PRO A CA 1
ATOM 965 C C . PRO A 1 122 ? 1.298 0.068 11.040 1.00 93.44 122 PRO A C 1
ATOM 967 O O . PRO A 1 122 ? 1.592 0.929 11.873 1.00 93.44 122 PRO A O 1
ATOM 970 N N . ILE A 1 123 ? 1.852 -1.147 11.051 1.00 94.31 123 ILE A N 1
ATOM 971 C CA . ILE A 1 123 ? 2.858 -1.571 12.033 1.00 94.31 123 ILE A CA 1
ATOM 972 C C . ILE A 1 123 ? 4.246 -1.542 11.392 1.00 94.31 123 ILE A C 1
ATOM 974 O O . ILE A 1 123 ? 4.483 -2.172 10.363 1.00 94.31 123 ILE A O 1
ATOM 978 N N . LYS A 1 124 ? 5.199 -0.862 12.042 1.00 93.06 124 LYS A N 1
ATOM 979 C CA . LYS A 1 124 ? 6.607 -0.833 11.619 1.00 93.06 124 LYS A CA 1
ATOM 980 C C . LYS A 1 124 ? 7.315 -2.134 12.006 1.00 93.06 124 LYS A C 1
ATOM 982 O O . LYS A 1 124 ? 7.975 -2.213 13.040 1.00 93.06 124 LYS A O 1
ATOM 987 N N . VAL A 1 125 ? 7.166 -3.156 11.173 1.00 93.62 125 VAL A N 1
ATOM 988 C CA . VAL A 1 125 ? 7.819 -4.460 11.327 1.00 93.62 125 VAL A CA 1
ATOM 989 C C . VAL A 1 125 ? 8.129 -5.052 9.951 1.00 93.62 125 VAL A C 1
ATOM 991 O O . VAL A 1 125 ? 7.394 -4.815 8.998 1.00 93.62 125 VAL A O 1
ATOM 994 N N . ASP A 1 126 ? 9.217 -5.815 9.833 1.00 93.25 126 ASP A N 1
ATOM 995 C CA . ASP A 1 126 ? 9.557 -6.505 8.587 1.00 93.25 126 ASP A CA 1
ATOM 996 C C . ASP A 1 126 ? 8.691 -7.774 8.418 1.00 93.25 126 ASP A C 1
ATOM 998 O O . ASP A 1 126 ? 8.850 -8.718 9.201 1.00 93.25 126 ASP A O 1
ATOM 1002 N N . PRO A 1 127 ? 7.793 -7.839 7.412 1.00 92.62 127 PRO A N 1
ATOM 1003 C CA . PRO A 1 127 ? 6.906 -8.986 7.202 1.00 92.62 127 PRO A CA 1
ATOM 1004 C C . PRO A 1 127 ? 7.664 -10.272 6.848 1.00 92.62 127 PRO A C 1
ATOM 1006 O O . PRO A 1 127 ? 7.152 -11.365 7.073 1.00 92.62 127 PRO A O 1
ATOM 1009 N N . ARG A 1 128 ? 8.898 -10.174 6.338 1.00 92.62 128 ARG A N 1
ATOM 1010 C CA . ARG A 1 128 ? 9.698 -11.334 5.905 1.00 92.62 128 ARG A CA 1
ATOM 1011 C C . ARG A 1 128 ? 10.201 -12.185 7.068 1.00 92.62 128 ARG A C 1
ATOM 1013 O O . ARG A 1 128 ? 10.644 -13.309 6.855 1.00 92.62 128 ARG A O 1
ATOM 1020 N N . LEU A 1 129 ? 10.145 -11.651 8.287 1.00 93.69 129 LEU A N 1
ATOM 1021 C CA . LEU A 1 129 ? 10.491 -12.375 9.510 1.00 93.69 129 LEU A CA 1
ATOM 1022 C C . LEU A 1 129 ? 9.373 -13.322 9.969 1.00 93.69 129 LEU A C 1
ATOM 1024 O O . LEU A 1 129 ? 9.577 -14.106 10.895 1.00 93.69 129 LEU A O 1
ATOM 1028 N N . PHE A 1 130 ? 8.200 -13.254 9.337 1.00 91.31 130 PHE A N 1
ATOM 1029 C CA . PHE A 1 130 ? 7.026 -14.029 9.704 1.00 91.31 130 PHE A CA 1
ATOM 1030 C C . PHE A 1 130 ? 6.646 -14.985 8.582 1.00 91.31 130 PHE A C 1
ATOM 1032 O O . PHE A 1 130 ? 6.834 -14.719 7.397 1.00 91.31 130 PHE A O 1
ATOM 1039 N N . VAL A 1 131 ? 6.071 -16.114 8.977 1.00 90.31 131 VAL A N 1
ATOM 1040 C CA . VAL A 1 131 ? 5.471 -17.071 8.053 1.00 90.31 131 VAL A CA 1
ATOM 1041 C C . VAL A 1 131 ? 3.968 -16.856 8.080 1.00 90.31 131 VAL A C 1
ATOM 1043 O O . VAL A 1 131 ? 3.391 -16.658 9.153 1.00 90.31 131 VAL A O 1
ATOM 1046 N N . SER A 1 132 ? 3.331 -16.898 6.910 1.00 82.31 132 SER A N 1
ATOM 1047 C CA . SER A 1 132 ? 1.875 -16.804 6.842 1.00 82.31 132 SER A CA 1
ATOM 1048 C C . SER A 1 132 ? 1.251 -17.921 7.673 1.00 82.31 132 SER A C 1
ATOM 1050 O O . SER A 1 132 ? 1.661 -19.084 7.593 1.00 82.31 132 SER A O 1
ATOM 1052 N N . LYS A 1 133 ? 0.263 -17.567 8.493 1.00 78.38 133 LYS A N 1
ATOM 1053 C CA . LYS A 1 133 ? -0.493 -18.553 9.255 1.00 78.38 133 LYS A CA 1
ATOM 1054 C C . LYS A 1 133 ? -1.357 -19.320 8.253 1.00 78.38 133 LYS A C 1
ATOM 1056 O O . LYS A 1 133 ? -2.277 -18.750 7.677 1.00 78.38 133 LYS A O 1
ATOM 1061 N N . ALA A 1 134 ? -1.052 -20.596 8.019 1.00 63.12 134 ALA A N 1
ATOM 1062 C CA . ALA A 1 134 ? -1.954 -21.470 7.280 1.00 63.12 134 ALA A CA 1
ATOM 1063 C C . ALA A 1 134 ? -3.279 -21.538 8.052 1.00 63.12 134 ALA A C 1
ATOM 1065 O O . ALA A 1 134 ? -3.275 -21.796 9.258 1.00 63.12 134 ALA A O 1
ATOM 1066 N N . ASN A 1 135 ? -4.386 -21.225 7.379 1.00 56.50 135 ASN A N 1
ATOM 1067 C CA . ASN A 1 135 ? -5.714 -21.219 7.983 1.00 56.50 135 ASN A CA 1
ATOM 1068 C C . ASN A 1 135 ? -5.995 -22.589 8.625 1.00 56.50 135 ASN A C 1
ATOM 1070 O O . ASN A 1 135 ?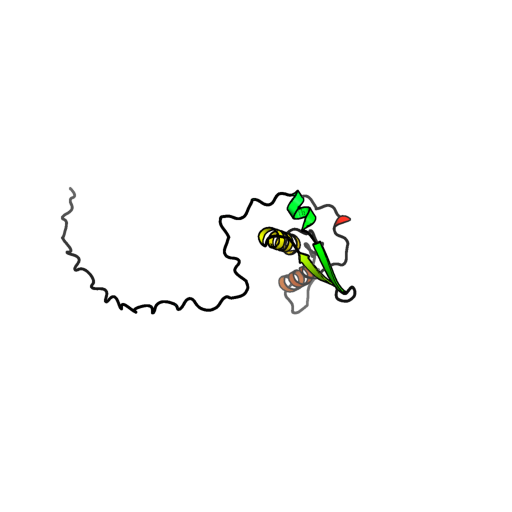 -5.846 -23.616 7.962 1.00 56.50 135 ASN A O 1
ATOM 1074 N N . GLY A 1 136 ? -6.356 -22.581 9.909 1.00 42.56 136 GLY A N 1
ATOM 1075 C CA . GLY A 1 136 ? -6.985 -23.709 10.597 1.00 42.56 136 GLY A CA 1
ATOM 1076 C C . GLY A 1 136 ? -8.496 -23.601 10.517 1.00 42.56 136 GLY A C 1
ATOM 1077 O O . GLY A 1 136 ? -8.982 -22.448 10.434 1.00 42.56 136 GLY A O 1
#

Sequence (136 aa):
MHVQDSNKNRTAHPKQYLVMTHEIAPRKIGEKQDGSEEANYGAKAKTVEDLMKEFKIKIMKIDEENMDMEFDMIGIGPPIANAIRRILLAEIPTMAIDKIHLYNNTTVIPDEVLTHRIGLVPIKVDPRLFVSKANG

Organism: Araneus ventricosus (NCBI:txid182803)

Radius of gyration: 31.49 Å; chains: 1; bounding box: 86×50×67 Å

Foldseek 3Di:
DDDDDDDDDDDDDDPDDPPPPPPPPPPPPDDDDPPDDPPPPPDDPDDVVNLVVFWDKAWDDDDVPVRDTDIDTTSDDPVVVVVVVCCVVPVDDFDFDDDDDDDDDPDPDDPVRVSVVRRPDGDPDDCVVDDDDDDD

pLDDT: mean 76.31, std 23.84, range [33.06, 98.06]

Secondary structure (DSSP, 8-state):
------------------------PPP------TT-----TTPPPPPHHHHHHH-EEEEEEEETTTTEEEEEEES--HHHHHHHHHHHHHTS--------------SSS-HHHHHHHHHTSPP-S-GGGS------